Protein AF-A0A931WPU5-F1 (afdb_monomer_lite)

Radius of gyration: 21.45 Å; chains: 1; bounding box: 49×17×65 Å

Foldseek 3Di:
DVVVVVVVVVVVVVVVVVVVVVVVVVVVLVVVLVVVLVVLVVVQVPPCCQDVNDGSVRVNVVVVVVSVVVVVVVVVPPDDD

pLDDT: mean 80.77, std 10.66, range [43.97, 93.56]

Sequence (81 aa):
MYKYLQVFKISFQQEFAYRLNFIMWRLRNVMQIFLVFFLWSTIFSDNQKEFFGYNRDKILTYVFGILILRALVLSARIKKY

Structure (mmCIF, N/CA/C/O backbone):
data_AF-A0A931WPU5-F1
#
_entry.id   AF-A0A931WPU5-F1
#
loop_
_atom_site.group_PDB
_atom_site.id
_atom_site.type_symbol
_atom_site.label_atom_id
_atom_site.label_alt_id
_atom_site.label_comp_id
_atom_site.label_asym_id
_atom_site.label_entity_id
_atom_site.label_seq_id
_atom_site.pdbx_PDB_ins_code
_atom_site.Cartn_x
_atom_site.Cartn_y
_atom_site.Cartn_z
_atom_site.occupancy
_atom_site.B_iso_or_equiv
_atom_site.auth_seq_id
_atom_site.auth_comp_id
_atom_site.auth_asym_id
_atom_site.auth_atom_id
_atom_site.pdbx_PDB_model_num
ATOM 1 N N . MET A 1 1 ? 17.807 -1.596 -45.161 1.00 60.84 1 MET A N 1
ATOM 2 C CA . MET A 1 1 ? 16.863 -0.803 -44.334 1.00 60.84 1 MET A CA 1
ATOM 3 C C . MET A 1 1 ? 15.949 -1.672 -43.462 1.00 60.84 1 MET A C 1
ATOM 5 O O . MET A 1 1 ? 15.759 -1.329 -42.305 1.00 60.84 1 MET A O 1
ATOM 9 N N . TYR A 1 2 ? 15.479 -2.835 -43.939 1.00 65.56 2 TYR A N 1
ATOM 10 C CA . TYR A 1 2 ? 14.659 -3.776 -43.149 1.00 65.56 2 TYR A CA 1
ATOM 11 C C . TYR A 1 2 ? 15.314 -4.257 -41.837 1.00 65.5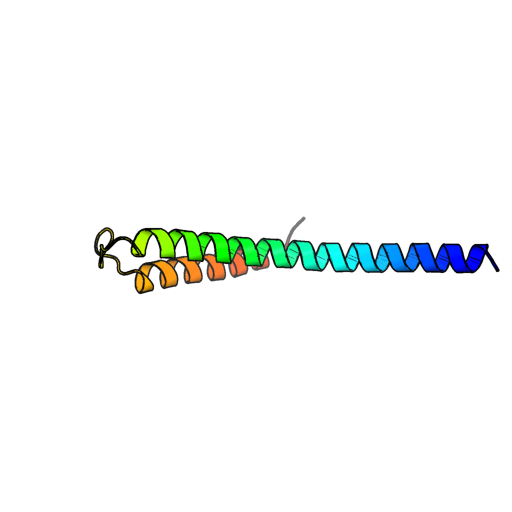6 2 TYR A C 1
ATOM 13 O O . TYR A 1 2 ? 14.668 -4.260 -40.794 1.00 65.56 2 TYR A O 1
ATOM 21 N N . LYS A 1 3 ? 16.618 -4.582 -41.861 1.00 66.31 3 LYS A N 1
ATOM 22 C CA . LYS A 1 3 ? 17.370 -5.031 -40.669 1.00 66.31 3 LYS A CA 1
ATOM 23 C C . LYS A 1 3 ? 17.375 -4.007 -39.525 1.00 66.31 3 LYS A C 1
ATOM 25 O O . LYS A 1 3 ? 17.160 -4.382 -38.380 1.00 66.31 3 LYS A O 1
ATOM 30 N N . TYR A 1 4 ? 17.574 -2.722 -39.822 1.00 76.94 4 TYR A N 1
ATOM 31 C CA .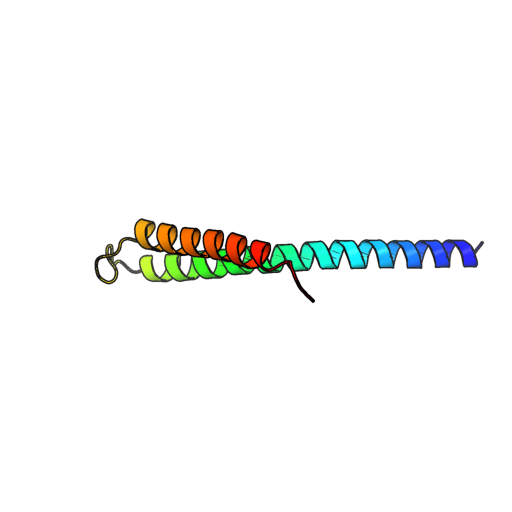 TYR A 1 4 ? 17.628 -1.669 -38.798 1.00 76.94 4 TYR A CA 1
ATOM 32 C C . TYR A 1 4 ? 16.254 -1.384 -38.179 1.00 76.94 4 TYR A C 1
ATOM 34 O O . TYR A 1 4 ? 16.156 -1.201 -36.970 1.00 76.94 4 TYR A O 1
ATOM 42 N N . LEU A 1 5 ? 15.1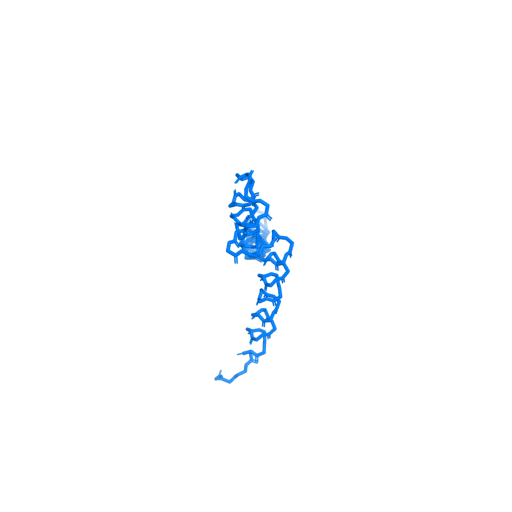85 -1.434 -38.981 1.00 78.12 5 LEU A N 1
ATOM 43 C CA . LEU A 1 5 ? 13.809 -1.336 -38.479 1.00 78.12 5 LEU A CA 1
ATOM 44 C C . LEU A 1 5 ? 13.445 -2.514 -37.566 1.00 78.12 5 LEU A C 1
ATOM 46 O O . LEU A 1 5 ? 12.729 -2.343 -36.581 1.00 78.12 5 LEU A O 1
ATOM 50 N N . GLN A 1 6 ? 13.966 -3.705 -37.862 1.00 80.81 6 GLN A N 1
ATOM 51 C CA . GLN A 1 6 ? 13.752 -4.896 -37.046 1.00 80.81 6 GLN A CA 1
ATOM 52 C C . GLN A 1 6 ? 14.472 -4.794 -35.695 1.00 80.81 6 GLN A C 1
ATOM 54 O O . GLN A 1 6 ? 13.862 -5.067 -34.665 1.00 80.81 6 GLN A O 1
ATOM 59 N N . VAL A 1 7 ? 15.722 -4.316 -35.681 1.00 80.44 7 VAL A N 1
ATOM 60 C CA . VAL A 1 7 ? 16.470 -4.041 -34.441 1.00 80.44 7 VAL A CA 1
ATOM 61 C C . VAL A 1 7 ? 15.769 -2.967 -33.607 1.00 80.44 7 VAL A C 1
ATOM 63 O O . VAL A 1 7 ? 15.554 -3.176 -32.419 1.00 80.44 7 VAL A O 1
ATOM 66 N N . PHE A 1 8 ? 15.313 -1.873 -34.226 1.00 79.62 8 PHE A N 1
ATOM 67 C CA . PHE A 1 8 ? 14.548 -0.831 -33.536 1.00 79.62 8 PHE A CA 1
ATOM 68 C C . PHE A 1 8 ? 13.265 -1.377 -32.892 1.00 79.62 8 PHE A C 1
ATOM 70 O O . PHE A 1 8 ? 12.986 -1.094 -31.729 1.00 79.62 8 PHE A O 1
ATOM 77 N N . LYS A 1 9 ? 12.507 -2.216 -33.611 1.00 80.50 9 LYS A N 1
ATOM 78 C CA . LYS A 1 9 ? 11.290 -2.853 -33.087 1.00 80.50 9 LYS A CA 1
ATOM 79 C C . LYS A 1 9 ? 11.585 -3.768 -31.892 1.00 80.50 9 LYS A C 1
ATOM 81 O O . LYS A 1 9 ? 10.837 -3.741 -30.918 1.00 80.50 9 LYS A O 1
ATOM 86 N N . ILE A 1 10 ? 12.672 -4.539 -31.950 1.00 81.56 10 ILE A N 1
ATOM 87 C CA . ILE A 1 10 ? 13.094 -5.437 -30.864 1.00 81.56 10 ILE A CA 1
ATOM 88 C C . ILE A 1 10 ? 13.522 -4.632 -29.634 1.00 81.56 10 ILE A C 1
ATOM 90 O O . ILE A 1 10 ? 13.047 -4.907 -28.535 1.00 81.56 10 ILE A O 1
ATOM 94 N N . SER A 1 11 ? 14.358 -3.606 -29.809 1.00 76.88 11 SER A N 1
ATOM 95 C CA . SER A 1 11 ? 14.786 -2.734 -28.709 1.00 76.88 11 SER A CA 1
ATOM 96 C C . SER A 1 11 ? 13.606 -1.995 -28.076 1.00 76.88 11 SER A C 1
ATOM 98 O O . SER A 1 11 ? 13.514 -1.918 -26.854 1.00 76.88 11 SER A O 1
ATOM 100 N N . PHE A 1 12 ? 12.656 -1.522 -28.887 1.00 77.88 12 PHE A N 1
ATOM 101 C CA . PHE A 1 12 ? 11.435 -0.891 -28.390 1.00 77.88 12 PHE A CA 1
ATOM 102 C C . PHE A 1 12 ? 10.574 -1.869 -27.577 1.00 77.88 12 PHE A C 1
ATOM 104 O O . PHE A 1 12 ? 10.105 -1.522 -26.496 1.00 77.88 12 PHE A O 1
ATOM 111 N N . GLN A 1 13 ? 10.404 -3.109 -28.047 1.00 79.19 13 GLN A N 1
ATOM 112 C CA . GLN A 1 13 ? 9.678 -4.144 -27.305 1.00 79.19 13 GLN A CA 1
ATOM 113 C C . GLN A 1 13 ? 10.376 -4.528 -25.995 1.00 79.19 13 GLN A C 1
ATOM 115 O O . GLN A 1 13 ? 9.691 -4.735 -24.998 1.00 79.19 13 GLN A O 1
ATOM 120 N N . GLN A 1 14 ? 11.707 -4.601 -25.969 1.00 77.75 14 GLN A N 1
ATOM 121 C CA . GLN A 1 14 ? 12.471 -4.925 -24.759 1.00 77.75 14 GLN A CA 1
ATOM 122 C C . GLN A 1 14 ? 12.386 -3.818 -23.704 1.00 77.75 14 GLN A C 1
ATOM 124 O O . GLN A 1 14 ? 12.079 -4.101 -22.547 1.00 77.75 14 GLN A O 1
ATOM 129 N N . GLU A 1 15 ? 12.578 -2.560 -24.103 1.00 75.94 15 GLU A N 1
ATOM 130 C CA . GLU A 1 15 ? 12.403 -1.400 -23.221 1.00 75.94 15 GLU A CA 1
ATOM 131 C C . GLU A 1 15 ? 10.975 -1.324 -22.674 1.00 75.94 15 GLU A C 1
ATOM 133 O O . GLU A 1 15 ? 10.765 -1.109 -21.478 1.00 75.94 15 GLU A O 1
ATOM 138 N N . PHE A 1 16 ? 9.975 -1.548 -23.532 1.00 77.06 16 PHE A N 1
ATOM 139 C CA . PHE A 1 16 ? 8.579 -1.530 -23.114 1.00 77.06 16 PHE A CA 1
ATOM 140 C C . PHE A 1 16 ? 8.252 -2.699 -22.181 1.00 77.06 16 PHE A C 1
ATOM 142 O O . PHE A 1 16 ? 7.612 -2.488 -21.157 1.00 77.06 16 PHE A O 1
ATOM 149 N N . ALA A 1 17 ? 8.742 -3.909 -22.463 1.00 74.94 17 ALA A N 1
ATOM 150 C CA . ALA A 1 17 ? 8.567 -5.069 -21.591 1.00 74.94 17 ALA A CA 1
ATOM 151 C C . ALA A 1 17 ? 9.218 -4.860 -20.214 1.00 74.94 17 ALA A C 1
ATOM 153 O O . ALA A 1 17 ? 8.624 -5.209 -19.194 1.00 74.94 17 ALA A O 1
ATOM 154 N N . TYR A 1 18 ? 10.400 -4.238 -20.158 1.00 74.06 18 TYR A N 1
ATOM 155 C CA . TYR A 1 18 ? 11.077 -3.938 -18.896 1.00 74.06 18 TYR A CA 1
ATOM 156 C C . TYR A 1 18 ? 10.320 -2.885 -18.074 1.00 74.06 18 TYR A C 1
ATOM 158 O O . TYR A 1 18 ? 10.063 -3.078 -16.882 1.00 74.06 18 TYR A O 1
ATOM 166 N N . ARG A 1 19 ? 9.877 -1.799 -18.720 1.00 79.56 19 ARG A N 1
ATOM 167 C CA . ARG A 1 19 ? 9.062 -0.756 -18.075 1.00 79.56 19 ARG A CA 1
ATOM 168 C C . ARG A 1 19 ? 7.704 -1.291 -17.629 1.00 79.56 19 ARG A C 1
ATOM 170 O O . ARG A 1 19 ? 7.269 -0.984 -16.521 1.00 79.56 19 ARG A O 1
ATOM 177 N N . LEU A 1 20 ? 7.059 -2.128 -18.441 1.00 84.62 20 LEU A N 1
ATOM 178 C CA . LEU A 1 20 ? 5.815 -2.800 -18.077 1.00 84.62 20 LEU A CA 1
ATOM 179 C C . LEU A 1 20 ? 6.014 -3.717 -16.878 1.00 84.62 20 LEU A C 1
ATOM 181 O O . LEU A 1 20 ? 5.213 -3.650 -15.959 1.00 84.62 20 LEU A O 1
ATOM 185 N N . ASN A 1 21 ? 7.078 -4.519 -16.826 1.00 84.25 21 ASN A N 1
ATOM 186 C CA . ASN A 1 21 ? 7.351 -5.361 -15.660 1.00 84.25 21 ASN A CA 1
ATOM 187 C C . ASN A 1 21 ? 7.498 -4.532 -14.378 1.00 84.25 21 ASN A C 1
ATOM 189 O O . ASN A 1 21 ? 6.926 -4.889 -13.346 1.00 84.25 21 ASN A O 1
ATOM 193 N N . PHE A 1 22 ? 8.192 -3.393 -14.446 1.00 79.94 22 PHE A N 1
ATOM 194 C CA . PHE A 1 22 ? 8.278 -2.464 -13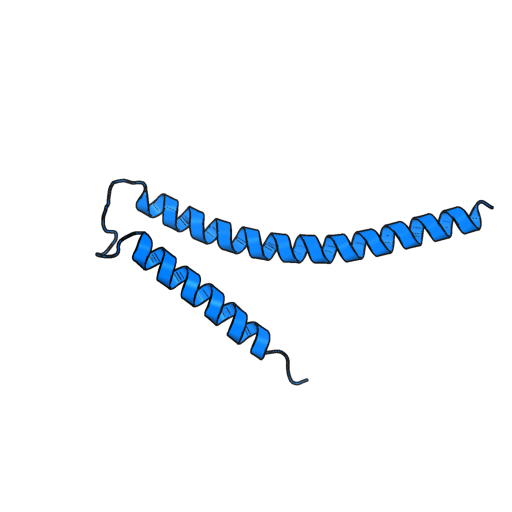.321 1.00 79.94 22 PHE A CA 1
ATOM 195 C C . PHE A 1 22 ? 6.896 -1.932 -12.905 1.00 79.94 22 PHE A C 1
ATOM 197 O O . PHE A 1 22 ? 6.545 -1.979 -11.724 1.00 79.94 22 PHE A O 1
ATOM 204 N N . ILE A 1 23 ? 6.086 -1.474 -13.864 1.00 90.00 23 ILE A N 1
ATOM 205 C CA . ILE A 1 23 ? 4.733 -0.959 -13.606 1.00 90.00 23 ILE A CA 1
ATOM 206 C C . ILE A 1 23 ? 3.825 -2.058 -13.046 1.00 90.00 23 ILE A C 1
ATOM 208 O O . ILE A 1 23 ? 3.135 -1.824 -12.061 1.00 90.00 23 ILE A O 1
ATOM 212 N N . MET A 1 24 ? 3.855 -3.266 -13.608 1.00 88.62 24 MET A N 1
ATOM 213 C CA . MET A 1 24 ? 3.054 -4.411 -13.167 1.00 88.62 24 MET A CA 1
ATOM 214 C C . MET A 1 24 ? 3.419 -4.833 -11.745 1.00 88.62 24 MET A C 1
ATOM 216 O O . MET A 1 24 ? 2.539 -5.123 -10.933 1.00 88.62 24 MET A O 1
ATOM 220 N N . TRP A 1 25 ? 4.708 -4.805 -11.401 1.00 83.44 25 TRP A N 1
ATOM 221 C CA . TRP A 1 25 ? 5.151 -5.065 -10.037 1.00 83.44 25 TRP A CA 1
ATOM 222 C C . TRP A 1 25 ? 4.674 -3.980 -9.061 1.00 83.44 25 TRP A C 1
ATOM 224 O O . TRP A 1 25 ? 4.204 -4.295 -7.966 1.00 83.44 25 TRP A O 1
ATOM 234 N N . ARG A 1 26 ? 4.714 -2.701 -9.455 1.00 85.62 26 ARG A N 1
ATOM 235 C CA . ARG A 1 26 ? 4.160 -1.599 -8.650 1.00 85.62 26 ARG A CA 1
ATOM 236 C C . ARG A 1 26 ? 2.644 -1.712 -8.495 1.00 85.62 26 ARG A C 1
ATOM 238 O O . ARG A 1 26 ? 2.151 -1.628 -7.374 1.00 85.62 26 ARG A O 1
ATOM 245 N N . LEU A 1 27 ? 1.925 -1.981 -9.583 1.00 93.56 27 LEU A N 1
ATOM 246 C CA . LEU A 1 27 ? 0.477 -2.165 -9.596 1.00 93.56 27 LEU A CA 1
ATOM 247 C C . LEU A 1 27 ? 0.061 -3.302 -8.662 1.00 93.56 27 LEU A C 1
ATOM 249 O O . LEU A 1 27 ? -0.857 -3.128 -7.871 1.00 93.56 27 LEU A O 1
ATOM 253 N N . ARG A 1 28 ? 0.777 -4.432 -8.676 1.00 89.62 28 ARG A N 1
ATOM 254 C CA . ARG A 1 28 ? 0.521 -5.546 -7.753 1.00 89.62 28 ARG A CA 1
ATOM 255 C C . ARG A 1 28 ? 0.597 -5.111 -6.287 1.00 89.62 28 ARG A C 1
ATOM 257 O O . ARG A 1 28 ? -0.281 -5.472 -5.508 1.00 89.62 28 ARG A O 1
ATOM 264 N N . ASN A 1 29 ? 1.617 -4.336 -5.915 1.00 87.75 29 ASN A N 1
ATOM 265 C CA . ASN A 1 29 ? 1.756 -3.824 -4.549 1.00 87.75 29 ASN A CA 1
ATOM 266 C C . ASN A 1 29 ? 0.601 -2.876 -4.175 1.00 87.75 29 ASN A C 1
ATOM 268 O O . ASN A 1 29 ? 0.050 -2.987 -3.084 1.00 87.75 29 ASN A O 1
ATOM 272 N N . VAL A 1 30 ? 0.186 -1.991 -5.088 1.00 91.44 30 VAL A N 1
ATOM 273 C CA . VAL A 1 30 ? -0.952 -1.077 -4.868 1.00 91.44 30 VAL A CA 1
ATOM 274 C C . VAL A 1 30 ? -2.266 -1.849 -4.720 1.00 9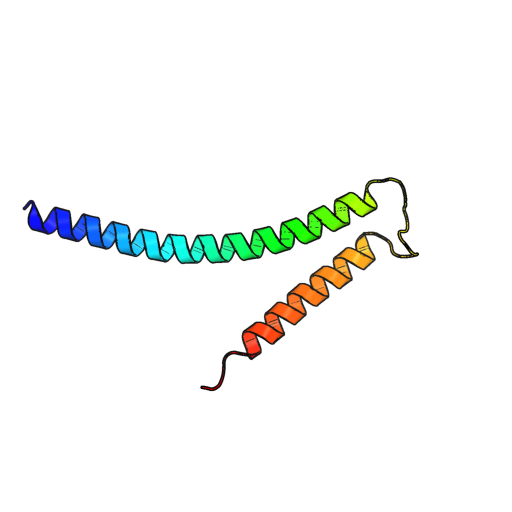1.44 30 VAL A C 1
ATOM 276 O O . VAL A 1 30 ? -3.014 -1.618 -3.773 1.00 91.44 30 VAL A O 1
ATOM 279 N N . MET A 1 31 ? -2.517 -2.825 -5.595 1.00 93.00 31 MET A N 1
ATOM 280 C CA . MET A 1 31 ? -3.718 -3.663 -5.539 1.00 93.00 31 MET A CA 1
ATOM 281 C C . MET A 1 31 ? -3.789 -4.473 -4.244 1.00 93.00 31 MET A C 1
ATOM 283 O O . MET A 1 31 ? -4.872 -4.648 -3.697 1.00 93.00 31 MET A O 1
ATOM 287 N N . GLN A 1 32 ? -2.651 -4.923 -3.707 1.00 89.81 32 GLN A N 1
ATOM 288 C CA . GLN A 1 32 ? -2.613 -5.602 -2.411 1.00 89.81 32 GLN A CA 1
ATOM 289 C C . GLN A 1 32 ? -3.056 -4.683 -1.262 1.00 89.81 32 GLN A C 1
ATOM 291 O O . GLN A 1 32 ? -3.798 -5.122 -0.386 1.00 89.81 32 GLN A O 1
ATOM 296 N N . ILE A 1 33 ? -2.642 -3.412 -1.278 1.00 90.00 33 ILE A N 1
ATOM 297 C CA . ILE A 1 33 ? -3.077 -2.415 -0.288 1.00 90.00 33 ILE A CA 1
ATOM 298 C C . ILE A 1 33 ? -4.582 -2.161 -0.425 1.00 90.00 33 ILE A C 1
ATOM 300 O O . ILE A 1 33 ? -5.297 -2.178 0.574 1.00 90.00 33 ILE A O 1
ATOM 304 N N . PHE A 1 34 ? -5.075 -1.984 -1.654 1.00 92.56 34 PHE A N 1
ATOM 305 C CA . PHE A 1 34 ? -6.502 -1.783 -1.912 1.00 92.56 34 PHE A CA 1
ATOM 306 C C . PHE A 1 34 ? -7.352 -2.971 -1.487 1.00 92.56 34 PHE A C 1
ATOM 308 O O . PHE A 1 34 ? -8.388 -2.770 -0.865 1.00 92.56 34 PHE A O 1
ATOM 315 N N . LEU A 1 35 ? -6.913 -4.199 -1.757 1.00 92.75 35 LEU A N 1
ATOM 316 C CA . LEU A 1 35 ? -7.646 -5.397 -1.358 1.00 92.75 35 LEU A CA 1
ATOM 317 C C . LEU A 1 35 ? -7.832 -5.446 0.158 1.00 92.75 35 LEU A C 1
ATOM 319 O O . LEU A 1 35 ? -8.939 -5.675 0.634 1.00 92.75 35 LEU A O 1
ATOM 323 N N . VAL A 1 36 ? -6.772 -5.168 0.917 1.00 90.94 36 VAL A N 1
ATOM 324 C CA . VAL A 1 36 ? -6.838 -5.126 2.381 1.00 90.94 36 VAL A CA 1
ATOM 325 C C . VAL A 1 36 ? -7.728 -3.975 2.861 1.00 90.94 36 VAL A C 1
ATOM 327 O O . VAL A 1 36 ? -8.550 -4.171 3.754 1.00 90.94 36 VAL A O 1
ATOM 330 N N . PHE A 1 37 ? -7.602 -2.791 2.259 1.00 90.38 37 PHE A N 1
ATOM 331 C CA . PHE A 1 37 ? -8.431 -1.631 2.588 1.00 90.38 37 PHE A CA 1
ATOM 332 C C . PHE A 1 37 ? -9.924 -1.905 2.365 1.00 90.38 37 PHE A C 1
ATOM 334 O O . PHE A 1 37 ? -10.731 -1.679 3.266 1.00 90.38 37 PHE A O 1
ATOM 341 N N . PHE A 1 38 ? -10.293 -2.412 1.186 1.00 91.06 38 PHE A N 1
ATOM 342 C CA . PHE A 1 38 ? -11.682 -2.702 0.849 1.00 91.06 38 PHE A CA 1
ATOM 343 C C . PHE A 1 38 ? -12.239 -3.851 1.676 1.00 91.06 38 PHE A C 1
ATOM 345 O O . PHE A 1 38 ? -13.356 -3.723 2.155 1.00 91.06 38 PHE A O 1
ATOM 352 N N . LEU A 1 39 ? -11.460 -4.907 1.930 1.00 90.56 39 LEU A N 1
ATOM 353 C CA . LEU A 1 39 ? -11.871 -6.013 2.798 1.00 90.56 39 LEU A CA 1
ATOM 354 C C . LEU A 1 39 ? -12.304 -5.495 4.172 1.00 90.56 39 LEU A C 1
ATOM 356 O O . LEU A 1 39 ? -13.416 -5.776 4.616 1.00 90.56 39 LEU A O 1
ATOM 360 N N . TRP A 1 40 ? -11.464 -4.686 4.824 1.00 86.56 40 TRP A N 1
ATOM 361 C CA . TRP A 1 40 ? -11.823 -4.103 6.116 1.00 86.56 40 TRP A CA 1
ATOM 362 C C . TRP A 1 40 ? -12.977 -3.111 5.991 1.00 86.56 40 TRP A C 1
ATOM 364 O O . TRP A 1 40 ? -13.879 -3.118 6.820 1.00 86.56 40 TRP A O 1
ATOM 374 N N . SER A 1 41 ? -13.013 -2.300 4.933 1.00 85.62 41 SER A N 1
ATOM 375 C CA . SER A 1 41 ? -14.131 -1.382 4.711 1.00 85.62 41 SER A CA 1
ATOM 376 C C . SER A 1 41 ? -15.470 -2.107 4.516 1.00 85.62 41 SER A C 1
ATOM 378 O O . SER A 1 41 ? -16.489 -1.572 4.949 1.00 85.62 41 SER A O 1
ATOM 380 N N . THR A 1 42 ? -15.477 -3.304 3.917 1.00 87.44 42 THR A N 1
ATOM 381 C CA . THR A 1 42 ? -16.664 -4.159 3.755 1.00 87.44 42 THR A CA 1
ATOM 382 C C . THR A 1 42 ? -17.122 -4.755 5.085 1.00 87.44 42 THR A C 1
ATOM 384 O O . THR A 1 42 ? -18.309 -4.729 5.388 1.00 87.44 42 THR A O 1
ATOM 387 N N . ILE A 1 43 ? -16.194 -5.226 5.924 1.00 84.81 43 ILE A N 1
ATOM 388 C CA . ILE A 1 43 ? -16.530 -5.759 7.258 1.00 84.81 43 ILE A CA 1
ATOM 389 C C . ILE A 1 43 ? -17.228 -4.694 8.117 1.00 84.81 43 ILE A C 1
ATOM 391 O O . ILE A 1 43 ? -18.182 -4.993 8.825 1.00 84.81 43 ILE A O 1
ATOM 395 N N . PHE A 1 44 ? -16.781 -3.441 8.023 1.00 81.69 44 PHE A N 1
ATOM 396 C CA . PHE A 1 44 ? -17.343 -2.324 8.785 1.00 81.69 44 PHE A CA 1
ATOM 397 C C . PHE A 1 44 ? -18.552 -1.637 8.133 1.00 81.69 44 PHE A C 1
ATOM 399 O O . PHE A 1 44 ? -19.084 -0.695 8.717 1.00 81.69 44 PHE A O 1
ATOM 406 N N . SER A 1 45 ? -18.980 -2.040 6.929 1.00 78.81 45 SER A N 1
ATOM 407 C CA . SER A 1 45 ? -20.161 -1.425 6.295 1.00 78.81 45 SER A CA 1
ATOM 408 C C . SER A 1 45 ? -21.477 -1.979 6.832 1.00 78.81 45 SER A C 1
ATOM 410 O O . SER A 1 45 ? -22.493 -1.293 6.752 1.00 78.81 45 SER A O 1
ATOM 412 N N . ASP A 1 46 ? -21.470 -3.187 7.396 1.00 69.75 46 ASP A N 1
ATOM 413 C CA . ASP A 1 46 ? -22.674 -3.828 7.916 1.00 69.75 46 ASP A CA 1
ATOM 414 C C . ASP A 1 46 ? -22.927 -3.417 9.373 1.00 69.75 46 ASP A C 1
ATOM 416 O O . ASP A 1 46 ? -22.554 -4.137 10.287 1.00 69.75 46 ASP A O 1
ATOM 420 N N . ASN A 1 47 ? -23.479 -2.208 9.572 1.00 63.22 47 ASN A N 1
ATOM 421 C CA . ASN A 1 47 ? -24.125 -1.630 10.775 1.00 63.22 47 ASN A CA 1
ATOM 422 C C . ASN A 1 47 ? -23.488 -1.807 12.179 1.00 63.22 47 ASN A C 1
ATOM 424 O O . ASN A 1 47 ? -24.002 -1.269 13.164 1.00 63.22 47 ASN A O 1
ATOM 428 N N . GLN A 1 48 ? -22.353 -2.483 12.304 1.00 62.78 48 GLN A N 1
ATOM 429 C CA . GLN A 1 48 ? -21.593 -2.645 13.528 1.00 62.78 48 GLN A CA 1
ATOM 430 C C . GLN A 1 48 ? -20.587 -1.502 13.588 1.00 62.78 48 GLN A C 1
ATOM 432 O O . GLN A 1 48 ? -19.482 -1.577 13.054 1.00 62.78 48 GLN A O 1
ATOM 437 N N . LYS A 1 49 ? -20.991 -0.407 14.248 1.00 62.31 49 LYS A N 1
ATOM 438 C CA . LYS A 1 49 ? -20.104 0.730 14.558 1.00 62.31 49 LYS A CA 1
ATOM 439 C C . LYS A 1 49 ? -18.818 0.286 15.268 1.00 62.31 49 LYS A C 1
ATOM 441 O O . LYS A 1 49 ? -17.810 0.985 15.201 1.00 62.31 49 LYS A O 1
ATOM 446 N N . GLU A 1 50 ? -18.855 -0.875 15.919 1.00 67.31 50 GLU A N 1
ATOM 447 C CA . GLU A 1 50 ? -17.719 -1.484 16.589 1.00 67.31 50 GLU A CA 1
ATOM 448 C C . GLU A 1 50 ? -17.682 -2.987 16.295 1.00 67.31 50 GLU A C 1
ATOM 450 O O . GLU A 1 50 ? -18.611 -3.721 1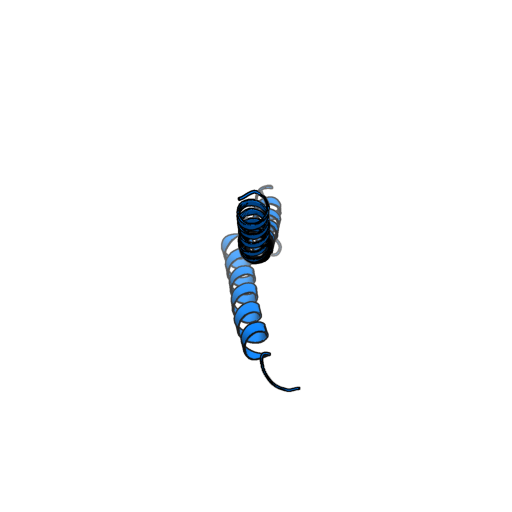6.624 1.00 67.31 50 GLU A O 1
ATOM 455 N N . PHE A 1 51 ? -16.587 -3.446 15.692 1.00 69.69 51 PHE A N 1
ATOM 456 C CA . PHE A 1 51 ? -16.286 -4.863 15.510 1.00 69.69 51 PHE A CA 1
ATOM 457 C C . PHE A 1 51 ? -15.286 -5.259 16.598 1.00 69.69 51 PHE A C 1
ATOM 459 O O . PHE A 1 51 ? -14.178 -4.722 16.640 1.00 69.69 51 PHE A O 1
ATOM 466 N N . PHE A 1 52 ? -15.681 -6.137 17.528 1.00 72.81 52 PHE A N 1
ATOM 467 C CA . PHE A 1 52 ? -14.868 -6.506 18.704 1.00 72.81 52 PHE A CA 1
ATOM 468 C C . PHE A 1 52 ? -14.366 -5.298 19.539 1.00 72.81 52 PHE A C 1
ATOM 470 O O . PHE A 1 52 ? -13.281 -5.346 20.114 1.00 72.81 52 PHE A O 1
ATOM 477 N N . GLY A 1 53 ? -15.124 -4.192 19.593 1.00 75.25 53 GLY A N 1
ATOM 478 C CA . GLY A 1 53 ? -14.727 -2.955 20.295 1.00 75.25 53 GLY A CA 1
ATOM 479 C C . GLY A 1 53 ? -13.744 -2.060 19.521 1.00 75.25 53 GLY A C 1
ATOM 480 O O . GLY A 1 53 ? -13.276 -1.035 20.028 1.00 75.25 53 GLY A O 1
ATOM 481 N N . TYR A 1 54 ? -13.425 -2.419 18.274 1.00 78.19 54 TYR A N 1
ATOM 482 C CA . TYR A 1 54 ? -12.635 -1.597 17.367 1.00 78.19 54 TYR A CA 1
ATOM 483 C C . TYR A 1 54 ? -13.532 -0.899 16.348 1.00 78.19 54 TYR A C 1
ATOM 485 O O . TYR A 1 54 ? -14.392 -1.512 15.722 1.00 78.19 54 TYR A O 1
ATOM 493 N N . ASN A 1 55 ? -13.286 0.394 16.152 1.00 82.88 55 ASN A N 1
ATOM 494 C CA . ASN A 1 55 ? -13.879 1.167 15.067 1.00 82.88 55 ASN A CA 1
ATOM 495 C C . ASN A 1 55 ? -13.036 0.985 13.788 1.00 82.88 55 ASN A C 1
ATOM 497 O O . ASN A 1 55 ? -11.824 0.745 13.860 1.00 82.88 55 ASN A O 1
ATOM 501 N N . ARG A 1 56 ? -13.665 1.156 12.626 1.00 83.44 56 ARG A N 1
ATOM 502 C CA . ARG A 1 56 ? -13.061 1.100 11.290 1.00 83.44 56 ARG A CA 1
ATOM 503 C C . ARG A 1 56 ? -11.749 1.875 11.205 1.00 83.44 56 ARG A C 1
ATOM 505 O O . ARG A 1 56 ? -10.749 1.343 10.725 1.00 83.44 56 ARG A O 1
ATOM 512 N N . ASP A 1 57 ? -11.734 3.101 11.718 1.00 85.25 57 ASP A N 1
ATOM 513 C CA . ASP A 1 57 ? -10.567 3.985 11.631 1.00 85.25 57 ASP A CA 1
ATOM 514 C C . ASP A 1 57 ? -9.377 3.446 12.434 1.00 85.25 57 ASP A C 1
ATOM 516 O O . ASP A 1 57 ? -8.230 3.539 11.989 1.00 85.25 57 ASP A O 1
ATOM 520 N N . LYS A 1 58 ? -9.642 2.801 13.582 1.00 87.38 58 LYS A N 1
ATOM 521 C CA . LYS A 1 58 ? -8.602 2.158 14.396 1.00 87.38 58 LYS A CA 1
ATOM 522 C C . LYS A 1 58 ? -7.981 0.994 13.629 1.00 87.38 58 LYS A C 1
ATOM 524 O O . LYS A 1 58 ? -6.761 0.946 13.493 1.00 87.38 58 LYS A O 1
ATOM 529 N N . ILE A 1 59 ? -8.801 0.084 13.094 1.00 88.19 59 ILE A N 1
ATOM 530 C CA . ILE A 1 59 ? -8.291 -1.089 12.369 1.00 88.19 59 ILE A CA 1
ATOM 531 C C . ILE A 1 59 ? -7.517 -0.670 11.122 1.00 88.19 59 ILE A C 1
ATOM 533 O O . ILE A 1 59 ? -6.402 -1.149 10.918 1.00 88.19 59 ILE A O 1
ATOM 537 N N . LEU A 1 60 ? -8.056 0.251 10.319 1.00 88.88 60 LEU A N 1
ATOM 538 C CA . LEU A 1 60 ? -7.353 0.744 9.136 1.00 88.88 60 LEU A CA 1
ATOM 539 C C . LEU A 1 60 ? -6.003 1.360 9.513 1.00 88.88 60 LEU A C 1
ATOM 541 O O . LEU A 1 60 ? -5.003 1.034 8.879 1.00 88.88 60 LEU A O 1
ATOM 545 N N . THR A 1 61 ? -5.939 2.160 10.580 1.00 90.88 61 THR A N 1
ATOM 546 C CA . THR A 1 61 ? -4.678 2.745 11.066 1.00 90.88 61 THR A CA 1
ATOM 547 C C . THR A 1 61 ? -3.655 1.672 11.438 1.00 90.88 61 THR A C 1
ATOM 549 O O . THR A 1 61 ? -2.508 1.742 10.995 1.00 90.88 61 THR A O 1
ATOM 552 N N . TYR A 1 62 ? -4.052 0.643 12.195 1.00 90.56 62 TYR A N 1
ATOM 553 C CA . TYR A 1 62 ? -3.147 -0.454 12.554 1.00 90.56 62 TYR A CA 1
ATOM 554 C C . TYR A 1 62 ? -2.662 -1.226 11.328 1.00 90.56 62 TYR A C 1
ATOM 556 O O . TYR A 1 62 ? -1.469 -1.494 11.191 1.00 90.56 62 TYR A O 1
ATOM 564 N N . VAL A 1 63 ? -3.573 -1.554 10.416 1.00 90.50 63 VAL A N 1
ATOM 565 C CA . VAL A 1 63 ? -3.261 -2.309 9.203 1.00 90.50 63 VAL A CA 1
ATOM 566 C C . VAL A 1 63 ? -2.318 -1.520 8.294 1.00 90.50 63 VAL A C 1
ATOM 568 O O . VAL A 1 63 ? -1.316 -2.070 7.837 1.00 90.50 63 VAL A O 1
ATOM 571 N N . PHE A 1 64 ? -2.566 -0.224 8.087 1.00 90.75 64 PHE A N 1
ATOM 572 C CA . PHE A 1 64 ? -1.647 0.650 7.355 1.00 90.75 64 PHE A CA 1
ATOM 573 C C . PHE A 1 64 ? -0.289 0.765 8.050 1.00 90.75 64 PHE A C 1
ATOM 575 O O . PHE A 1 64 ? 0.741 0.656 7.384 1.00 90.75 64 PHE A O 1
ATOM 582 N N . GLY A 1 65 ? -0.263 0.906 9.378 1.00 92.12 65 GLY A N 1
ATOM 583 C CA . GLY A 1 65 ? 0.975 0.918 10.156 1.00 92.12 65 GLY A CA 1
ATOM 584 C C . GLY A 1 65 ? 1.801 -0.354 9.951 1.00 92.12 65 GLY A C 1
ATOM 585 O O . GLY A 1 65 ? 2.992 -0.279 9.655 1.00 92.12 65 GLY A O 1
ATOM 586 N N . ILE A 1 66 ? 1.164 -1.527 10.006 1.00 90.88 66 ILE A N 1
ATOM 587 C CA . ILE A 1 66 ? 1.816 -2.818 9.745 1.00 90.88 66 ILE A CA 1
ATOM 588 C C . ILE A 1 66 ? 2.321 -2.902 8.300 1.00 90.88 66 ILE A C 1
ATOM 590 O O . ILE A 1 66 ? 3.423 -3.401 8.076 1.00 90.88 66 ILE A O 1
ATOM 594 N N . LEU A 1 67 ? 1.567 -2.408 7.312 1.00 89.12 67 LEU A N 1
ATOM 595 C CA . LEU A 1 67 ? 2.007 -2.383 5.912 1.00 89.12 67 LEU A CA 1
ATOM 596 C C . LEU A 1 67 ? 3.262 -1.518 5.723 1.00 89.12 67 LEU A C 1
ATOM 598 O O . LEU A 1 67 ? 4.189 -1.942 5.030 1.00 89.12 67 LEU A O 1
ATOM 602 N N . ILE A 1 68 ? 3.329 -0.355 6.379 1.00 88.75 68 ILE A N 1
ATOM 603 C CA . ILE A 1 68 ? 4.507 0.525 6.361 1.00 88.75 68 ILE A CA 1
ATOM 604 C C . ILE A 1 68 ? 5.692 -0.152 7.054 1.00 88.75 68 ILE A C 1
ATOM 606 O O . ILE A 1 68 ? 6.772 -0.243 6.471 1.00 88.75 68 ILE A O 1
ATOM 610 N N . LEU A 1 69 ? 5.495 -0.684 8.264 1.00 90.81 69 LEU A N 1
ATOM 611 C CA . LEU A 1 69 ? 6.542 -1.398 9.000 1.00 90.81 69 LEU A CA 1
ATOM 612 C C . LEU A 1 69 ? 7.073 -2.584 8.197 1.00 90.81 69 LEU A C 1
ATOM 614 O O . LEU A 1 69 ? 8.281 -2.781 8.099 1.00 90.81 69 LEU A O 1
ATOM 618 N N . ARG A 1 70 ? 6.185 -3.345 7.555 1.00 87.25 70 ARG A N 1
ATOM 619 C CA . ARG A 1 70 ? 6.562 -4.453 6.680 1.00 87.25 70 ARG A CA 1
ATOM 620 C C . ARG A 1 70 ? 7.385 -3.968 5.490 1.00 87.25 70 ARG A C 1
ATOM 622 O O . ARG A 1 70 ? 8.382 -4.610 5.169 1.00 87.25 70 ARG A O 1
ATOM 629 N N . ALA A 1 71 ? 7.004 -2.861 4.853 1.00 85.62 71 ALA A N 1
ATOM 630 C CA . ALA A 1 71 ? 7.773 -2.278 3.756 1.00 85.62 71 ALA A CA 1
ATOM 631 C C . ALA A 1 71 ? 9.177 -1.850 4.215 1.00 85.62 71 ALA A C 1
ATOM 633 O O . ALA A 1 71 ? 10.153 -2.147 3.526 1.00 85.62 71 ALA A O 1
ATOM 634 N N . LEU A 1 72 ? 9.296 -1.236 5.397 1.00 86.75 72 LEU A N 1
ATOM 635 C CA . LEU A 1 72 ? 10.581 -0.855 5.989 1.00 86.75 72 LEU A CA 1
ATOM 636 C C . LEU A 1 72 ? 11.449 -2.081 6.301 1.00 86.75 72 LEU A C 1
ATOM 638 O O . LEU A 1 72 ? 12.601 -2.139 5.881 1.00 86.75 72 LEU A O 1
ATOM 642 N N . VAL A 1 73 ? 10.888 -3.095 6.966 1.00 88.38 73 VAL A N 1
ATOM 643 C CA . VAL A 1 73 ? 11.603 -4.333 7.324 1.00 88.38 73 VAL A CA 1
ATOM 644 C C . VAL A 1 73 ? 12.054 -5.101 6.081 1.00 88.38 73 VAL A C 1
ATOM 646 O O . VAL A 1 73 ? 13.178 -5.602 6.036 1.00 88.38 73 VAL A O 1
ATOM 649 N N . LEU A 1 74 ? 11.202 -5.201 5.057 1.00 82.50 74 LEU A N 1
ATOM 650 C CA . LEU A 1 74 ? 11.543 -5.896 3.816 1.00 82.50 74 LEU A CA 1
ATOM 651 C C . LEU A 1 74 ? 12.624 -5.141 3.030 1.00 82.50 74 LEU A C 1
ATOM 653 O O . LEU A 1 74 ? 13.536 -5.771 2.500 1.00 82.50 74 LEU A O 1
ATOM 657 N N . SER A 1 75 ? 12.561 -3.806 3.006 1.00 77.56 75 SER A N 1
ATOM 658 C CA . SER A 1 75 ? 13.588 -2.962 2.379 1.00 77.56 75 SER A CA 1
ATOM 659 C C . SER A 1 75 ? 14.927 -3.061 3.117 1.00 77.56 75 SER A C 1
ATOM 661 O O . SER A 1 75 ? 15.979 -3.101 2.486 1.00 77.56 75 SER A O 1
ATOM 663 N N . ALA A 1 76 ? 14.899 -3.176 4.448 1.00 77.88 76 ALA A N 1
ATOM 664 C CA . ALA A 1 76 ? 16.092 -3.379 5.268 1.00 77.88 76 ALA A CA 1
ATOM 665 C C . ALA A 1 76 ? 16.729 -4.770 5.087 1.00 77.88 76 ALA A C 1
ATOM 667 O O . ALA A 1 76 ? 17.914 -4.939 5.364 1.00 77.88 76 ALA A O 1
ATOM 668 N N . ARG A 1 77 ? 15.986 -5.768 4.581 1.00 71.31 77 ARG A N 1
ATOM 669 C CA . ARG A 1 77 ? 16.509 -7.122 4.317 1.00 71.31 77 ARG A CA 1
ATOM 670 C C . ARG A 1 77 ? 17.372 -7.212 3.046 1.00 71.31 77 ARG A C 1
ATOM 672 O O . ARG A 1 77 ? 17.790 -8.300 2.662 1.00 71.31 77 ARG A O 1
ATOM 679 N N . ILE A 1 78 ? 17.695 -6.094 2.395 1.00 58.41 78 ILE A N 1
ATOM 680 C CA . ILE A 1 78 ? 18.638 -6.064 1.270 1.00 58.41 78 ILE A CA 1
ATOM 681 C C . ILE A 1 78 ? 20.071 -6.004 1.820 1.00 58.41 78 ILE A C 1
ATOM 683 O O . ILE A 1 78 ? 20.753 -4.989 1.711 1.00 58.41 78 ILE A O 1
ATOM 687 N N . LYS A 1 79 ? 20.543 -7.094 2.437 1.00 53.53 79 LYS A N 1
ATOM 688 C CA . LYS A 1 79 ? 21.978 -7.411 2.457 1.00 53.53 79 LYS A CA 1
ATOM 689 C C . LYS A 1 79 ? 22.256 -8.844 2.898 1.00 53.53 79 LYS A C 1
ATOM 691 O O . LYS A 1 79 ? 21.770 -9.276 3.940 1.00 53.53 79 LYS A O 1
ATOM 696 N N . LYS A 1 80 ? 23.198 -9.442 2.157 1.00 48.41 80 LYS A N 1
ATOM 697 C CA . LYS A 1 80 ? 24.055 -10.592 2.478 1.00 48.41 80 LYS A CA 1
ATOM 698 C C . LYS A 1 80 ? 23.554 -11.933 1.937 1.00 48.41 80 LYS A C 1
ATOM 700 O O . LYS A 1 80 ? 22.945 -12.677 2.686 1.00 48.41 80 LYS A O 1
ATOM 705 N N . TYR A 1 81 ? 23.829 -12.193 0.654 1.00 43.97 81 TYR A N 1
ATOM 706 C CA . TYR A 1 81 ? 24.753 -13.237 0.176 1.00 43.97 81 TYR A CA 1
ATOM 707 C C . TYR A 1 81 ? 25.344 -12.792 -1.162 1.00 43.97 81 TYR A C 1
ATOM 709 O O . TYR A 1 81 ? 24.559 -12.273 -1.986 1.00 43.97 81 TYR A O 1
#

Secondary structure (DSSP, 8-state):
-HHHHHHHHHHHHHHHHHHHHHHHHHHHHHHHHHHHHHHHHHHTTSS-S-BTTB-HHHHHHHHHHHHHHHHHHHHHT----